Protein AF-A0A560QT67-F1 (afdb_monomer_lite)

Sequence (89 aa):
MRRSLDPTLPA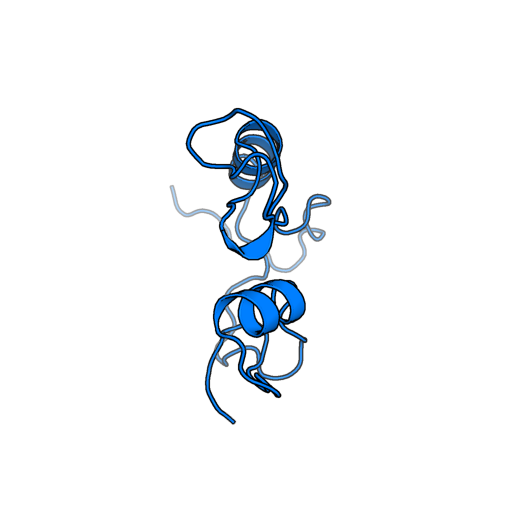PPLTFPVPTVGPSPQQDPDNVARSGPSSSPLEAFMRQPGIYPFPSQFSNVLDRNPWKAQIETFLNRHPVGSPAEGRPR

pLDDT: mean 79.39, std 12.67, range [36.34, 94.5]

Secondary structure (DSSP, 8-state):
------TTSPPPSPPPPPP--SSSTTS-SS-GGG----HHHHHHHHTSSS-SSPP-SS---SSBPTTHHHHHHHHT-S----BTT----

Radius of gyration: 15.56 Å; chains: 1; bounding box: 30×29×44 Å

Foldseek 3Di:
DDQDPDQPDDDDPQDPAAFDADPDPQHPNPQSLSHDGDPVSVVVVVPTPDDPPDDDPDDQQDAAQPCQVSPCVNVVDPDQNGHNVSDDD

Structure (mmCIF, N/CA/C/O backbone):
data_AF-A0A560QT67-F1
#
_entry.id   AF-A0A560QT67-F1
#
loop_
_atom_site.group_PDB
_atom_site.id
_atom_site.type_symbol
_atom_site.label_atom_id
_atom_site.label_alt_id
_atom_site.label_comp_id
_atom_site.label_asym_id
_atom_site.label_entity_id
_atom_site.label_seq_id
_atom_site.pdbx_PDB_ins_code
_atom_site.Cartn_x
_atom_site.Cartn_y
_atom_site.Cartn_z
_atom_site.occupancy
_atom_site.B_iso_or_equiv
_atom_site.auth_seq_id
_atom_site.auth_comp_id
_atom_site.auth_asym_id
_atom_site.auth_atom_id
_atom_site.pdbx_PDB_model_num
ATOM 1 N N . MET A 1 1 ? 9.104 6.862 25.580 1.00 36.34 1 MET A N 1
ATOM 2 C CA . MET A 1 1 ? 7.824 7.512 25.212 1.00 36.34 1 MET A CA 1
ATOM 3 C C . MET A 1 1 ? 6.888 6.459 24.635 1.00 36.34 1 MET A C 1
ATOM 5 O O . MET A 1 1 ? 7.249 5.844 23.642 1.00 36.34 1 MET A O 1
ATOM 9 N N . ARG A 1 2 ? 5.733 6.194 25.261 1.00 45.81 2 ARG A N 1
ATOM 10 C CA . ARG A 1 2 ? 4.695 5.326 24.675 1.00 45.81 2 ARG A CA 1
ATOM 11 C C . ARG A 1 2 ? 3.974 6.139 23.593 1.00 45.81 2 ARG A C 1
ATOM 13 O O . ARG A 1 2 ? 3.385 7.162 23.926 1.00 45.81 2 ARG A O 1
ATOM 20 N N . ARG A 1 3 ? 4.061 5.745 22.316 1.00 54.03 3 ARG A N 1
ATOM 21 C CA . ARG A 1 3 ? 3.198 6.316 21.264 1.00 54.03 3 ARG A CA 1
ATOM 22 C C . ARG A 1 3 ? 1.763 5.929 21.614 1.00 54.03 3 ARG A C 1
ATOM 24 O O . ARG A 1 3 ? 1.448 4.743 21.614 1.00 54.03 3 ARG A O 1
ATOM 31 N N . SER A 1 4 ? 0.945 6.911 21.986 1.00 54.34 4 SER A N 1
ATOM 32 C CA . SER A 1 4 ? -0.479 6.698 22.242 1.00 54.34 4 SER A CA 1
ATOM 33 C C . SER A 1 4 ? -1.127 6.213 20.949 1.00 54.34 4 SER A C 1
ATOM 35 O O . SER A 1 4 ? -1.077 6.911 19.937 1.00 54.34 4 SER A O 1
ATOM 37 N N . LEU A 1 5 ? -1.663 4.995 20.969 1.00 60.44 5 LEU A N 1
ATOM 38 C CA . LEU A 1 5 ? -2.502 4.473 19.901 1.00 60.44 5 LEU A CA 1
ATOM 39 C C . LEU A 1 5 ? -3.910 5.001 20.162 1.00 60.44 5 LEU A C 1
ATOM 41 O O . LEU A 1 5 ? -4.701 4.324 20.808 1.00 60.44 5 LEU A O 1
ATOM 45 N N . ASP A 1 6 ? -4.174 6.250 19.785 1.00 67.62 6 ASP A N 1
ATOM 46 C CA . ASP A 1 6 ? -5.512 6.822 19.895 1.00 67.62 6 ASP A CA 1
ATOM 47 C C . ASP A 1 6 ? -6.326 6.423 18.650 1.00 67.62 6 ASP A C 1
ATOM 49 O O . ASP A 1 6 ? -6.086 6.975 17.572 1.00 67.62 6 ASP A O 1
ATOM 53 N N . PRO A 1 7 ? -7.272 5.468 18.765 1.00 68.06 7 PRO A N 1
ATOM 54 C CA . PRO A 1 7 ? -8.045 4.972 17.629 1.00 68.06 7 PRO A CA 1
ATOM 55 C C . PRO A 1 7 ? -9.030 6.009 17.075 1.00 68.06 7 PRO A C 1
ATOM 57 O O . PRO A 1 7 ? -9.663 5.752 16.055 1.00 68.06 7 PRO A O 1
ATOM 60 N N . THR A 1 8 ? -9.179 7.160 17.739 1.00 73.31 8 THR A N 1
ATOM 61 C CA . THR A 1 8 ? -10.040 8.261 17.293 1.00 73.31 8 THR A CA 1
ATOM 62 C C . THR A 1 8 ? -9.329 9.226 16.345 1.00 73.31 8 THR A C 1
ATOM 64 O O . THR A 1 8 ? -9.976 10.084 15.743 1.00 73.31 8 THR A O 1
ATOM 67 N N . LEU A 1 9 ? -8.010 9.072 16.164 1.00 74.06 9 LEU A N 1
ATOM 68 C CA . LEU A 1 9 ? -7.261 9.851 15.186 1.00 74.06 9 LEU A CA 1
ATOM 69 C C . LEU A 1 9 ? -7.758 9.559 13.762 1.00 74.06 9 LEU A C 1
ATOM 71 O O . LEU A 1 9 ? -7.995 8.397 13.414 1.00 74.06 9 LEU A O 1
ATOM 75 N N . PRO A 1 10 ? -7.885 10.594 12.910 1.00 78.88 10 PRO A N 1
ATOM 76 C CA . PRO A 1 10 ? -8.269 10.397 11.523 1.00 78.88 10 PRO A CA 1
ATOM 77 C C . PRO A 1 10 ? -7.220 9.556 10.788 1.00 78.88 10 PRO A C 1
ATOM 79 O O . PRO A 1 10 ? -6.021 9.638 11.069 1.00 78.88 10 PRO A O 1
ATOM 82 N N . ALA A 1 11 ? -7.681 8.768 9.815 1.00 81.12 11 ALA A N 1
ATOM 83 C CA . ALA A 1 11 ? -6.800 7.993 8.954 1.00 81.12 11 ALA A CA 1
ATOM 84 C C . ALA A 1 11 ? -5.790 8.923 8.248 1.00 81.12 11 ALA A C 1
ATOM 86 O O . ALA A 1 11 ? -6.193 9.956 7.700 1.00 81.12 11 ALA A O 1
ATOM 87 N N . PRO A 1 12 ? -4.490 8.582 8.235 1.00 84.12 12 PRO A N 1
ATOM 88 C CA . PRO A 1 12 ? -3.503 9.335 7.479 1.00 84.12 12 PRO A CA 1
ATOM 89 C C . PRO A 1 12 ? -3.860 9.377 5.978 1.00 84.12 12 PRO A C 1
ATOM 91 O O . PRO A 1 12 ? -4.349 8.386 5.440 1.00 84.12 12 PRO A O 1
ATOM 94 N N . PRO A 1 13 ? -3.602 10.497 5.276 1.00 87.00 13 PRO A N 1
ATOM 95 C CA . PRO A 1 13 ? -4.103 10.702 3.913 1.00 87.00 13 PRO A CA 1
ATOM 96 C C . PRO A 1 13 ? -3.331 9.938 2.829 1.00 87.00 13 PRO A C 1
ATOM 98 O O . PRO A 1 13 ? -3.881 9.673 1.763 1.00 87.00 13 PRO A O 1
ATOM 101 N N . LEU A 1 14 ? -2.054 9.611 3.059 1.00 89.06 14 LEU A N 1
ATOM 102 C CA . LEU A 1 14 ? -1.268 8.802 2.125 1.00 89.06 14 LEU A CA 1
ATOM 103 C C . LEU A 1 14 ? -1.574 7.323 2.346 1.00 89.06 14 LEU A C 1
ATOM 105 O O . LEU A 1 14 ? -1.536 6.827 3.471 1.00 89.06 14 LEU A O 1
ATOM 109 N N . THR A 1 15 ? -1.846 6.631 1.250 1.00 85.75 15 THR A N 1
ATOM 110 C CA . THR A 1 15 ? -1.985 5.178 1.207 1.00 85.75 15 THR A CA 1
ATOM 111 C C . THR A 1 15 ? -0.630 4.517 0.978 1.00 85.75 15 THR A C 1
ATOM 113 O O . THR A 1 15 ? 0.350 5.183 0.636 1.00 85.75 15 THR A O 1
ATOM 116 N N . PHE A 1 16 ? -0.583 3.186 1.089 1.00 84.88 16 PHE A N 1
ATOM 117 C CA . PHE A 1 16 ? 0.599 2.426 0.696 1.00 84.88 16 PHE A CA 1
ATOM 118 C C . PHE A 1 16 ? 1.021 2.777 -0.739 1.00 84.88 16 PHE A C 1
ATOM 120 O O . PHE A 1 16 ? 0.194 2.693 -1.655 1.00 84.88 16 PHE A O 1
ATOM 127 N N . PRO A 1 17 ? 2.287 3.168 -0.957 1.00 89.31 17 PRO A N 1
ATOM 128 C CA . PRO A 1 17 ? 2.769 3.480 -2.288 1.00 89.31 17 PRO A CA 1
ATOM 129 C C . PRO A 1 17 ? 2.805 2.202 -3.132 1.00 89.31 17 PRO A C 1
ATOM 131 O O . PRO A 1 17 ? 3.200 1.127 -2.674 1.00 89.31 17 PRO A O 1
ATOM 134 N N . VAL A 1 18 ? 2.367 2.319 -4.380 1.00 89.38 18 VAL A N 1
ATOM 135 C CA . VAL A 1 18 ? 2.392 1.216 -5.343 1.00 89.38 18 VAL A CA 1
ATOM 136 C C . VAL A 1 18 ? 3.736 1.172 -6.076 1.00 89.38 18 VAL A C 1
ATOM 138 O O . VAL A 1 18 ? 4.377 2.216 -6.228 1.00 89.38 18 VAL A O 1
ATOM 141 N N . PRO A 1 19 ? 4.165 -0.007 -6.556 1.00 91.12 19 PRO A N 1
ATOM 142 C CA . PRO A 1 19 ? 5.289 -0.115 -7.474 1.00 91.12 19 PRO A CA 1
ATOM 143 C C . PRO A 1 19 ? 5.150 0.786 -8.701 1.00 91.12 19 PRO A C 1
ATOM 145 O O . PRO A 1 19 ? 4.055 0.934 -9.246 1.00 91.12 19 PRO A O 1
ATOM 148 N N . THR A 1 20 ? 6.266 1.353 -9.156 1.00 92.44 20 THR A N 1
ATOM 149 C CA . THR A 1 20 ? 6.331 2.203 -10.353 1.00 92.44 20 THR A CA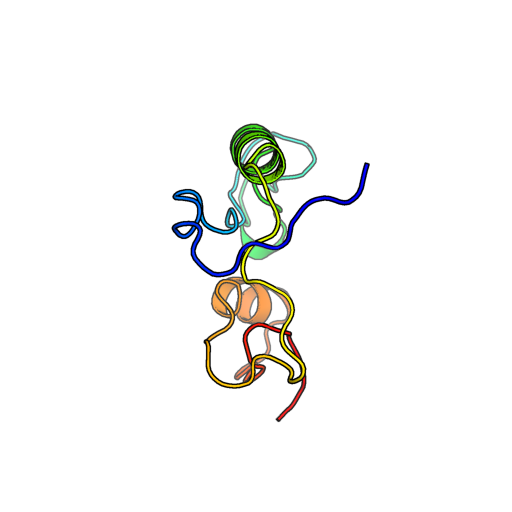 1
ATOM 150 C C . THR A 1 20 ? 7.592 1.901 -11.158 1.00 92.44 20 THR A C 1
ATOM 152 O O . THR A 1 20 ? 8.617 1.520 -10.594 1.00 92.44 20 THR A O 1
ATOM 155 N N . VAL A 1 21 ? 7.542 2.083 -12.478 1.00 94.38 21 VAL A N 1
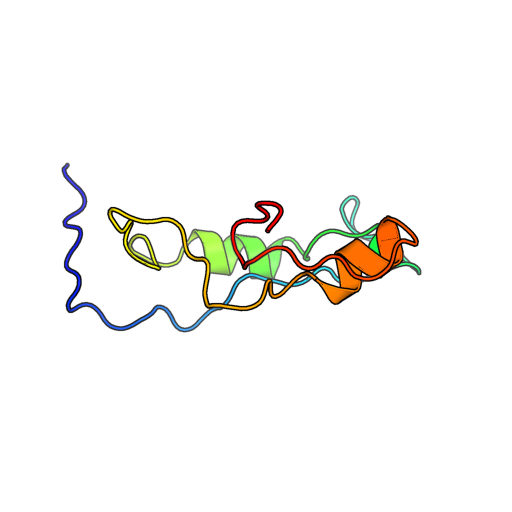ATOM 156 C CA . VAL A 1 21 ? 8.737 2.000 -13.338 1.00 94.38 21 VAL A CA 1
ATOM 157 C C . VAL A 1 21 ? 9.615 3.242 -13.190 1.00 94.38 21 VAL A C 1
ATOM 159 O O . VAL A 1 21 ? 9.132 4.309 -12.795 1.00 94.38 21 VAL A O 1
ATOM 162 N N . GLY A 1 22 ? 10.902 3.117 -13.498 1.00 93.56 22 GLY A N 1
ATOM 163 C CA . GLY A 1 22 ? 11.833 4.240 -13.453 1.00 93.56 22 GLY A CA 1
ATOM 164 C C . GLY A 1 22 ? 13.298 3.814 -13.526 1.00 93.56 22 GLY A C 1
ATOM 165 O O . GLY A 1 22 ? 13.592 2.627 -13.504 1.00 93.56 22 GLY A O 1
ATOM 166 N N . PRO A 1 23 ? 14.231 4.777 -13.594 1.00 92.94 23 PRO A N 1
ATOM 167 C CA . PRO A 1 23 ? 15.665 4.493 -13.689 1.00 92.94 23 PRO A CA 1
ATOM 168 C C . PRO A 1 23 ? 16.327 4.199 -12.330 1.00 92.94 23 PRO A C 1
ATOM 170 O O . PRO A 1 23 ? 17.527 3.935 -12.273 1.00 92.94 23 PRO A O 1
ATOM 173 N N . SER A 1 24 ? 15.589 4.320 -11.223 1.00 91.25 24 SER A N 1
ATOM 174 C CA . SER A 1 24 ? 16.129 4.120 -9.873 1.00 91.25 24 SER A CA 1
ATOM 175 C C . SER A 1 24 ? 16.477 2.647 -9.631 1.00 91.25 24 SER A C 1
ATOM 177 O O . SER A 1 24 ? 15.770 1.786 -10.135 1.00 91.25 24 SER A O 1
ATOM 179 N N . PRO A 1 25 ? 17.454 2.310 -8.766 1.00 91.31 25 PRO A N 1
ATOM 180 C CA . PRO A 1 25 ? 17.830 0.912 -8.523 1.00 91.31 25 PRO A CA 1
ATOM 181 C C . PRO A 1 25 ? 16.693 0.002 -8.026 1.00 91.31 25 PRO A C 1
ATOM 183 O O . PRO A 1 25 ? 16.749 -1.207 -8.218 1.00 91.31 25 PRO A O 1
ATOM 186 N N . GLN A 1 26 ? 15.672 0.561 -7.365 1.00 92.00 26 GLN A N 1
ATOM 187 C CA . GLN A 1 26 ? 14.494 -0.179 -6.889 1.00 92.00 26 GLN A CA 1
ATOM 188 C C . GLN A 1 26 ? 13.391 -0.312 -7.951 1.00 92.00 26 GLN A C 1
ATOM 190 O O . GLN A 1 26 ? 12.345 -0.891 -7.668 1.00 92.00 26 GLN A O 1
ATOM 195 N N . GLN A 1 27 ? 13.577 0.263 -9.137 1.00 94.50 27 GLN A N 1
ATOM 196 C CA . GLN A 1 27 ? 12.579 0.324 -10.192 1.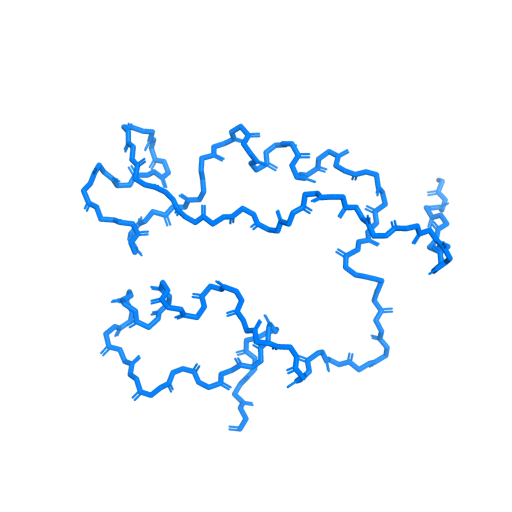00 94.50 27 GLN A CA 1
ATOM 197 C C . GLN A 1 27 ? 13.169 -0.287 -11.460 1.00 94.50 27 GLN A C 1
ATOM 199 O O . GLN A 1 27 ? 14.212 0.138 -11.945 1.00 94.50 27 GLN A O 1
ATOM 204 N N . ASP A 1 28 ? 12.499 -1.297 -12.000 1.00 91.81 28 ASP A N 1
ATOM 205 C CA . ASP A 1 28 ? 12.776 -1.744 -13.356 1.00 91.81 28 ASP A CA 1
ATOM 206 C C . ASP A 1 28 ? 12.308 -0.639 -14.333 1.00 91.81 28 ASP A C 1
ATOM 208 O O . ASP A 1 28 ? 11.227 -0.060 -14.123 1.00 91.81 28 ASP A O 1
ATOM 212 N N . PRO A 1 29 ? 13.095 -0.307 -15.372 1.00 93.25 29 PRO A N 1
ATOM 213 C CA . PRO A 1 29 ? 12.735 0.734 -16.333 1.00 93.25 29 PRO A CA 1
ATOM 214 C C . PRO A 1 29 ? 11.445 0.440 -17.103 1.00 93.25 29 PRO A C 1
ATOM 216 O O . PRO A 1 29 ? 10.731 1.375 -17.462 1.00 93.25 29 PRO A O 1
ATOM 219 N N . ASP A 1 30 ? 11.130 -0.840 -17.314 1.00 93.19 30 ASP A N 1
ATOM 220 C CA . ASP A 1 30 ? 10.096 -1.276 -18.252 1.00 93.19 30 ASP A CA 1
ATOM 221 C C . ASP A 1 30 ? 9.041 -2.190 -17.605 1.00 93.19 30 ASP A C 1
ATOM 223 O O . ASP A 1 30 ? 7.953 -2.373 -18.155 1.00 93.19 30 ASP A O 1
ATOM 227 N N . ASN A 1 31 ? 9.320 -2.773 -16.433 1.00 88.75 31 ASN A N 1
ATOM 228 C CA . ASN A 1 31 ? 8.455 -3.776 -15.813 1.00 88.75 31 ASN A CA 1
ATOM 229 C C . ASN A 1 31 ? 8.077 -3.463 -14.358 1.00 88.75 31 ASN A C 1
ATOM 231 O O . ASN A 1 31 ? 8.761 -3.847 -13.413 1.00 88.75 31 ASN A O 1
ATOM 235 N N . VAL A 1 32 ? 6.882 -2.898 -14.164 1.00 88.62 32 VAL A N 1
ATOM 236 C CA . VAL A 1 32 ? 6.341 -2.566 -12.833 1.00 88.62 32 VAL A CA 1
ATOM 237 C C . VAL A 1 32 ? 6.231 -3.763 -11.878 1.00 88.62 32 VAL A C 1
ATOM 239 O O . VAL A 1 32 ? 6.338 -3.585 -10.668 1.00 88.62 32 VAL A O 1
ATOM 242 N N . ALA A 1 33 ? 6.048 -4.986 -12.388 1.00 86.31 33 ALA A N 1
ATOM 243 C CA . ALA A 1 33 ? 5.956 -6.182 -11.551 1.00 86.31 33 ALA A CA 1
ATOM 244 C C . ALA A 1 33 ? 7.319 -6.605 -10.977 1.00 86.31 33 ALA A C 1
ATOM 246 O O . ALA A 1 33 ? 7.363 -7.363 -10.012 1.00 86.31 33 ALA A O 1
ATOM 247 N N . ARG A 1 34 ? 8.425 -6.108 -11.546 1.00 85.44 34 ARG A N 1
ATOM 248 C CA . ARG A 1 34 ? 9.794 -6.264 -11.027 1.00 85.44 34 ARG A CA 1
ATOM 249 C C . ARG A 1 34 ? 10.268 -5.043 -10.232 1.00 85.44 34 ARG A C 1
ATOM 251 O O . ARG A 1 34 ? 11.413 -5.017 -9.792 1.00 85.44 34 ARG A O 1
ATOM 258 N N . SER A 1 35 ? 9.397 -4.055 -10.038 1.00 90.75 35 SER A N 1
ATOM 259 C CA . SER A 1 35 ? 9.714 -2.804 -9.355 1.00 90.75 35 SER A CA 1
ATOM 260 C C . SER A 1 35 ? 9.183 -2.769 -7.924 1.00 90.75 35 SER A C 1
ATOM 262 O O . SER A 1 35 ? 8.202 -3.423 -7.571 1.00 90.75 35 SER A O 1
ATOM 264 N N . GLY A 1 36 ? 9.806 -1.928 -7.105 1.00 90.69 36 GLY A N 1
ATOM 265 C CA . GLY A 1 36 ? 9.228 -1.370 -5.888 1.00 90.69 36 GLY A CA 1
ATOM 266 C C . GLY A 1 36 ? 8.640 0.030 -6.120 1.00 90.69 36 GLY A C 1
ATOM 267 O O . GLY A 1 36 ? 8.691 0.561 -7.235 1.00 90.69 36 GLY A O 1
ATOM 268 N N . PRO A 1 37 ? 8.047 0.650 -5.084 1.00 93.00 37 PRO A N 1
ATOM 269 C CA . PRO A 1 37 ? 7.648 2.051 -5.138 1.00 93.00 37 PRO A CA 1
ATOM 270 C C . PRO A 1 37 ? 8.875 2.967 -5.220 1.00 93.00 37 PRO A C 1
ATOM 272 O O . PRO A 1 37 ? 9.933 2.669 -4.664 1.00 93.00 37 PRO A O 1
ATOM 275 N N . SER A 1 38 ? 8.721 4.130 -5.852 1.00 92.94 38 SER A N 1
ATOM 276 C CA . SER A 1 38 ? 9.743 5.182 -5.809 1.00 92.94 38 SER A CA 1
ATOM 277 C C . SER A 1 38 ? 10.022 5.647 -4.372 1.00 92.94 38 SER A C 1
ATOM 279 O O . SER A 1 38 ? 9.105 5.740 -3.549 1.00 92.94 38 SER A O 1
ATOM 281 N N . SER A 1 39 ? 11.277 6.007 -4.089 1.00 92.19 39 SER A N 1
ATOM 282 C CA . SER A 1 39 ? 11.743 6.361 -2.741 1.00 92.19 39 SER A CA 1
ATOM 283 C C . SER A 1 39 ? 11.024 7.569 -2.136 1.00 92.19 39 SER A C 1
ATOM 285 O O . SER A 1 39 ? 10.702 7.549 -0.956 1.00 92.19 39 SER A O 1
ATOM 287 N N . SER A 1 40 ? 10.717 8.605 -2.922 1.00 93.56 40 SER A N 1
ATOM 288 C CA . SER A 1 40 ? 10.097 9.833 -2.401 1.00 93.56 40 SER A CA 1
ATOM 289 C C . SER A 1 40 ? 8.683 9.614 -1.816 1.00 93.56 40 SER A C 1
ATOM 291 O O . SER A 1 40 ? 8.472 9.982 -0.658 1.00 93.56 40 SER A O 1
ATOM 293 N N . PRO A 1 41 ? 7.728 8.974 -2.521 1.00 92.62 41 PRO A N 1
ATOM 294 C CA . PRO A 1 41 ? 6.448 8.563 -1.939 1.00 92.62 41 PRO A CA 1
ATOM 295 C C . PRO A 1 41 ? 6.576 7.601 -0.755 1.00 92.62 41 PRO A C 1
ATOM 297 O O . PRO A 1 41 ? 5.813 7.722 0.202 1.00 92.62 41 PRO A O 1
ATOM 300 N N . LEU A 1 42 ? 7.540 6.671 -0.790 1.00 91.19 42 LEU A N 1
ATOM 301 C CA . LEU A 1 42 ? 7.783 5.747 0.322 1.00 91.19 42 LEU A CA 1
ATOM 302 C C . LEU A 1 42 ? 8.239 6.486 1.584 1.00 91.19 42 LEU A C 1
ATOM 304 O O . LEU A 1 42 ? 7.682 6.278 2.657 1.00 91.19 42 LEU A O 1
ATOM 308 N N . GLU A 1 43 ? 9.189 7.403 1.444 1.00 93.75 43 GLU A N 1
ATOM 309 C CA . GLU A 1 43 ? 9.661 8.267 2.524 1.00 93.75 43 GLU A CA 1
ATOM 310 C C . GLU A 1 43 ? 8.540 9.148 3.088 1.00 93.75 43 GLU A C 1
ATOM 312 O O . GLU A 1 43 ? 8.416 9.296 4.304 1.00 93.75 43 GLU A O 1
ATOM 317 N N . ALA A 1 44 ? 7.694 9.716 2.224 1.00 93.44 44 ALA A N 1
ATOM 318 C CA . ALA A 1 44 ? 6.547 10.512 2.653 1.00 93.44 44 ALA A CA 1
ATOM 319 C C . ALA A 1 44 ? 5.537 9.674 3.456 1.00 93.44 44 ALA A C 1
ATOM 321 O O . ALA A 1 44 ? 5.075 10.121 4.506 1.00 93.44 44 ALA A O 1
ATOM 322 N N . PHE A 1 45 ? 5.248 8.450 3.002 1.00 90.50 45 PHE A N 1
ATOM 323 C CA . PHE A 1 45 ? 4.399 7.494 3.714 1.00 90.50 45 PHE A CA 1
ATOM 324 C C . PHE A 1 45 ? 4.990 7.125 5.085 1.00 90.50 45 PHE A C 1
ATOM 326 O O . PHE A 1 45 ? 4.315 7.228 6.105 1.00 90.50 45 PHE A O 1
ATOM 333 N N . MET A 1 46 ? 6.283 6.790 5.148 1.00 88.69 46 MET A N 1
ATOM 334 C CA . MET A 1 46 ? 6.953 6.399 6.398 1.00 88.69 46 MET A CA 1
ATOM 335 C C . MET A 1 46 ? 7.035 7.521 7.443 1.00 88.69 46 MET A C 1
ATOM 337 O O . MET A 1 46 ? 7.171 7.245 8.635 1.00 88.69 46 MET A O 1
ATOM 341 N N . ARG A 1 47 ? 6.960 8.786 7.017 1.00 91.06 47 ARG A N 1
ATOM 342 C CA . ARG A 1 47 ? 6.947 9.954 7.913 1.00 91.06 47 ARG A CA 1
ATOM 343 C C . ARG A 1 47 ? 5.565 10.290 8.457 1.00 91.06 47 ARG A C 1
ATOM 345 O O . ARG A 1 47 ? 5.471 11.178 9.306 1.00 91.06 47 ARG A O 1
ATOM 352 N N . GLN A 1 48 ? 4.505 9.626 7.990 1.00 87.62 48 GLN A N 1
ATOM 353 C CA . GLN A 1 48 ? 3.171 9.867 8.523 1.00 87.62 48 GLN A CA 1
ATOM 354 C C . GLN A 1 48 ? 3.148 9.587 10.033 1.00 87.62 48 GLN A C 1
ATOM 356 O O . GLN A 1 48 ? 3.704 8.587 10.496 1.00 87.62 48 GLN A O 1
ATOM 361 N N . PRO A 1 49 ? 2.543 10.481 10.830 1.00 83.31 49 PRO A N 1
ATOM 362 C CA . PRO A 1 49 ? 2.504 10.312 12.269 1.00 83.31 49 PRO A CA 1
ATOM 363 C C . PRO A 1 49 ? 1.597 9.141 12.656 1.00 83.31 49 PRO A C 1
ATOM 365 O O . PRO A 1 49 ? 0.521 8.949 12.095 1.00 83.31 49 PRO A O 1
ATOM 368 N N . GLY A 1 50 ? 2.014 8.404 13.684 1.00 78.06 50 GLY A N 1
ATOM 369 C CA . GLY A 1 50 ? 1.237 7.300 14.239 1.00 78.06 50 GLY A CA 1
ATOM 370 C C . GLY A 1 50 ? 1.459 5.975 13.515 1.00 78.06 50 GLY A C 1
ATOM 371 O O . GLY A 1 50 ? 2.474 5.758 12.860 1.00 78.06 50 GLY A O 1
ATOM 372 N N . ILE A 1 51 ? 0.535 5.050 13.737 1.00 74.38 51 ILE A N 1
ATOM 373 C CA . ILE A 1 51 ? 0.502 3.723 13.124 1.00 74.38 51 ILE A CA 1
ATOM 374 C C . ILE A 1 51 ? -0.945 3.521 12.692 1.00 74.38 51 ILE A C 1
ATOM 376 O O . ILE A 1 51 ? -1.852 3.641 13.514 1.00 74.38 51 ILE A O 1
ATOM 380 N N . TYR A 1 52 ? -1.146 3.272 11.402 1.00 74.50 52 TYR A N 1
ATOM 381 C CA . TYR A 1 52 ? -2.461 3.074 10.814 1.00 74.50 52 TYR A CA 1
ATOM 382 C C . TYR A 1 52 ? -2.402 1.973 9.737 1.00 74.50 52 TYR A C 1
ATOM 384 O O . TYR A 1 52 ? -1.428 1.936 8.982 1.00 74.50 52 TYR A O 1
ATOM 392 N N . PRO A 1 53 ? -3.427 1.110 9.622 1.00 74.31 53 PRO A N 1
ATOM 393 C CA . PRO A 1 53 ? -4.525 0.958 10.577 1.00 74.31 53 PRO A CA 1
ATOM 394 C C . PRO A 1 53 ? -4.005 0.521 11.954 1.00 74.31 53 PRO A C 1
ATOM 396 O O . PRO A 1 53 ? -2.916 -0.044 12.076 1.00 74.31 53 PRO A O 1
ATOM 399 N N . PHE A 1 54 ? -4.754 0.834 13.011 1.00 76.06 54 PHE A N 1
ATOM 400 C CA . PHE A 1 54 ? -4.383 0.398 14.355 1.00 76.06 54 PHE A CA 1
ATOM 401 C C . PHE A 1 54 ? -4.394 -1.134 14.430 1.00 76.06 54 PHE A C 1
ATOM 403 O O . PHE A 1 54 ? -5.311 -1.750 13.878 1.00 76.06 54 PHE A O 1
ATOM 410 N N . PRO A 1 55 ? -3.414 -1.765 15.109 1.00 76.06 55 PRO A N 1
ATOM 411 C CA . PRO A 1 55 ? -3.417 -3.205 15.303 1.00 76.06 55 PRO A CA 1
ATOM 412 C C . PRO A 1 55 ? -4.735 -3.634 15.932 1.00 76.06 55 PRO A C 1
ATOM 414 O O . PRO A 1 55 ? -5.145 -3.101 16.964 1.00 76.06 55 PRO A O 1
ATOM 417 N N . SER A 1 56 ? -5.389 -4.599 15.305 1.00 75.69 56 SER A N 1
ATOM 418 C CA . SER A 1 56 ? -6.584 -5.223 15.846 1.00 75.69 56 SER A CA 1
ATOM 419 C C . SER A 1 56 ? -6.236 -6.617 16.364 1.00 75.69 56 SER A C 1
ATOM 421 O O . SER A 1 56 ? -5.219 -7.198 15.988 1.00 75.69 56 SER A O 1
ATOM 423 N N . GLN A 1 57 ? -7.080 -7.161 17.240 1.00 81.69 57 GLN A N 1
ATOM 424 C CA . GLN A 1 57 ? -6.907 -8.522 17.755 1.00 81.69 57 GLN A CA 1
ATOM 425 C C . GLN A 1 57 ? -6.975 -9.592 16.647 1.00 81.69 57 GLN A C 1
ATOM 427 O O . GLN A 1 57 ? -6.432 -10.681 16.814 1.00 81.69 57 GLN A O 1
ATOM 432 N N . PHE A 1 58 ? -7.637 -9.288 15.523 1.00 80.44 58 PHE A N 1
ATOM 433 C CA . PHE A 1 58 ? -7.811 -10.203 14.402 1.00 80.44 58 PHE A CA 1
ATOM 434 C C . PHE A 1 58 ? -7.130 -9.675 13.142 1.00 80.44 58 PHE A C 1
ATOM 436 O O . PHE A 1 58 ? -7.113 -8.475 12.865 1.00 80.44 58 PHE A O 1
ATOM 443 N N . SER A 1 59 ? -6.605 -10.608 12.354 1.00 77.38 59 SER A N 1
ATOM 444 C CA . SER A 1 59 ? -6.084 -10.334 11.020 1.00 77.38 59 SER A CA 1
ATOM 445 C C . SER A 1 59 ? -7.159 -9.750 10.104 1.00 77.38 59 SER A C 1
ATOM 447 O O . SER A 1 59 ? -8.302 -10.216 10.092 1.00 77.38 59 SER A O 1
ATOM 449 N N . ASN A 1 60 ? -6.779 -8.779 9.277 1.00 75.25 60 ASN A N 1
ATOM 450 C CA . ASN A 1 60 ? -7.625 -8.267 8.214 1.00 75.25 60 ASN A CA 1
ATOM 451 C C . ASN A 1 60 ? -7.845 -9.340 7.142 1.00 75.25 60 ASN A C 1
ATOM 453 O O . ASN A 1 60 ? -6.979 -9.616 6.309 1.00 75.25 60 ASN A O 1
ATOM 457 N N . VAL A 1 61 ? -9.038 -9.934 7.168 1.00 74.50 61 VAL A N 1
ATOM 458 C CA . VAL A 1 61 ? -9.502 -10.884 6.154 1.00 74.50 61 VAL A CA 1
ATOM 459 C C . VAL A 1 61 ? -10.462 -10.256 5.144 1.00 74.50 61 VAL A C 1
ATOM 461 O O . VAL A 1 61 ? -10.791 -10.909 4.156 1.00 74.50 61 VAL A O 1
ATOM 464 N N . LEU A 1 62 ? -10.941 -9.035 5.387 1.00 77.31 62 LEU A N 1
ATOM 465 C CA . LEU A 1 62 ? -12.043 -8.414 4.648 1.00 77.31 62 LEU A CA 1
ATOM 466 C C . LEU A 1 62 ? -11.547 -7.552 3.491 1.00 77.31 62 LEU A C 1
ATOM 468 O O . LEU A 1 62 ? -12.084 -7.644 2.385 1.00 77.31 62 LEU A O 1
ATOM 472 N N . ASP A 1 63 ? -10.514 -6.748 3.736 1.00 79.06 63 ASP A N 1
ATOM 473 C CA . ASP A 1 63 ? -10.019 -5.820 2.734 1.00 79.06 63 ASP A CA 1
ATOM 474 C C . ASP A 1 63 ? -9.175 -6.538 1.689 1.00 79.06 63 ASP A C 1
ATOM 476 O O . ASP A 1 63 ? -8.418 -7.481 1.959 1.00 79.06 63 ASP A O 1
ATOM 480 N N . ARG A 1 64 ? -9.306 -6.063 0.451 1.00 77.25 64 ARG A N 1
ATOM 481 C CA . ARG A 1 64 ? -8.534 -6.576 -0.675 1.00 77.25 64 ARG A CA 1
ATOM 482 C C . ARG A 1 64 ? -7.092 -6.099 -0.573 1.00 77.25 64 ARG A C 1
ATOM 484 O O . ARG A 1 64 ? -6.838 -4.940 -0.259 1.00 77.25 64 ARG A O 1
ATOM 491 N N . ASN A 1 65 ? -6.158 -6.980 -0.920 1.00 76.38 65 ASN A N 1
ATOM 492 C CA . ASN A 1 65 ? -4.754 -6.615 -1.043 1.00 76.38 65 ASN A CA 1
ATOM 493 C C . ASN A 1 65 ? -4.564 -5.565 -2.158 1.00 76.38 65 ASN A C 1
ATOM 495 O O . ASN A 1 65 ? -4.837 -5.881 -3.322 1.00 76.38 65 ASN A O 1
ATOM 499 N N . PRO A 1 66 ? -4.080 -4.345 -1.842 1.00 77.44 66 PRO A N 1
ATOM 500 C CA . PRO A 1 66 ? -3.878 -3.288 -2.835 1.00 77.44 66 PRO A CA 1
ATOM 501 C C . PRO A 1 66 ? -2.778 -3.623 -3.854 1.00 77.44 66 PRO A C 1
ATOM 503 O O . PRO A 1 66 ? -2.728 -3.011 -4.918 1.00 77.44 66 PRO A O 1
ATOM 506 N N . TRP A 1 67 ? -1.925 -4.611 -3.563 1.00 77.94 67 TRP A N 1
ATOM 507 C CA . TRP A 1 67 ? -0.864 -5.090 -4.453 1.00 77.94 67 TRP A CA 1
ATOM 508 C C . TRP A 1 67 ? -1.207 -6.389 -5.186 1.00 77.94 67 TRP A C 1
ATOM 510 O O . TRP A 1 67 ? -0.339 -6.983 -5.826 1.00 77.94 67 TRP A O 1
ATOM 520 N N . LYS A 1 68 ? -2.458 -6.862 -5.102 1.00 79.94 68 LYS A N 1
ATOM 521 C CA . LYS A 1 68 ? -2.877 -8.134 -5.706 1.00 79.94 68 LYS A CA 1
ATOM 522 C C . LYS A 1 68 ? -2.489 -8.233 -7.185 1.00 79.94 68 LYS A C 1
ATOM 524 O O . LYS A 1 68 ? -1.866 -9.214 -7.574 1.00 79.94 68 LYS A O 1
ATOM 529 N N . ALA A 1 69 ? -2.830 -7.225 -7.987 1.00 82.50 69 ALA A N 1
ATOM 530 C CA . ALA A 1 69 ? -2.609 -7.257 -9.433 1.00 82.50 69 ALA A CA 1
ATOM 531 C C . ALA A 1 69 ? -1.115 -7.355 -9.791 1.00 82.50 69 ALA A C 1
ATOM 533 O O . ALA A 1 69 ? -0.728 -8.117 -10.678 1.00 82.50 69 ALA A O 1
ATOM 534 N N . GLN A 1 70 ? -0.262 -6.626 -9.067 1.00 78.81 70 GLN A N 1
ATOM 535 C CA . GLN A 1 70 ? 1.187 -6.652 -9.257 1.00 78.81 70 GLN A CA 1
ATOM 536 C C . GLN A 1 70 ? 1.767 -8.018 -8.870 1.00 78.81 70 GLN A C 1
ATOM 538 O O . GLN A 1 70 ? 2.590 -8.564 -9.600 1.00 78.81 70 GLN A O 1
ATOM 543 N N . ILE A 1 71 ? 1.300 -8.598 -7.759 1.00 78.44 71 ILE A N 1
ATOM 544 C CA . ILE A 1 71 ? 1.729 -9.922 -7.289 1.00 78.44 71 ILE A CA 1
ATOM 545 C C . ILE A 1 71 ? 1.303 -11.022 -8.270 1.00 78.44 71 ILE A C 1
ATOM 547 O O . ILE A 1 71 ? 2.118 -11.876 -8.613 1.00 78.44 71 ILE A O 1
ATOM 551 N N . GLU A 1 72 ? 0.055 -11.001 -8.744 1.00 85.44 72 GLU A N 1
ATOM 552 C CA . GLU A 1 72 ? -0.453 -11.948 -9.750 1.00 85.44 72 GLU A CA 1
ATOM 553 C C . GLU A 1 72 ? 0.376 -11.887 -11.039 1.00 85.44 72 GLU A C 1
ATOM 555 O O . GLU A 1 72 ? 0.763 -12.927 -11.579 1.00 85.44 72 GLU A O 1
ATOM 560 N N . THR A 1 73 ? 0.728 -10.672 -11.471 1.00 82.88 73 THR A N 1
ATOM 561 C CA . THR A 1 73 ? 1.596 -10.436 -12.632 1.00 82.88 73 THR A CA 1
ATOM 562 C C . THR A 1 73 ? 3.012 -10.972 -12.406 1.00 82.88 73 THR A C 1
ATOM 564 O O . THR A 1 73 ? 3.544 -11.666 -13.269 1.00 82.88 73 THR A O 1
ATOM 567 N N . PHE A 1 74 ? 3.624 -10.703 -11.247 1.00 80.62 74 PHE A N 1
ATOM 568 C CA . PHE A 1 74 ? 4.979 -11.171 -10.934 1.00 80.62 74 PHE A CA 1
ATOM 569 C C . PHE A 1 74 ? 5.060 -12.700 -10.841 1.00 80.62 74 PHE A C 1
ATOM 571 O O . PHE A 1 74 ? 5.969 -13.316 -11.395 1.00 80.62 74 PHE A O 1
ATOM 578 N N . LEU A 1 75 ? 4.100 -13.324 -10.152 1.00 83.12 75 LEU A N 1
ATOM 579 C CA . LEU A 1 75 ? 4.074 -14.773 -9.943 1.00 83.12 75 LEU A CA 1
ATOM 580 C C . LEU A 1 75 ? 3.573 -15.550 -11.166 1.00 83.12 75 LEU A C 1
ATOM 582 O O . LEU A 1 75 ? 3.706 -16.774 -11.186 1.00 83.12 75 LEU A O 1
ATOM 586 N N . ASN A 1 76 ? 2.967 -14.869 -12.145 1.00 82.69 76 ASN A N 1
ATOM 587 C CA . ASN A 1 76 ? 2.242 -15.472 -13.263 1.00 82.69 76 ASN A CA 1
ATOM 588 C C . ASN A 1 76 ? 1.241 -16.552 -12.791 1.00 82.69 76 ASN A C 1
ATOM 590 O O . ASN A 1 76 ? 1.172 -17.656 -13.335 1.00 82.69 76 ASN A O 1
ATOM 594 N N . ARG A 1 77 ? 0.499 -16.261 -11.712 1.00 73.88 77 ARG A N 1
ATOM 595 C CA . ARG A 1 77 ? -0.463 -17.179 -11.076 1.00 73.88 77 ARG A CA 1
ATOM 596 C C . ARG A 1 77 ? -1.761 -16.450 -10.750 1.00 73.88 77 ARG A C 1
ATOM 598 O O . ARG A 1 77 ? -1.722 -15.368 -10.176 1.00 73.88 77 ARG A O 1
ATOM 605 N N . HIS A 1 78 ? -2.895 -17.085 -11.062 1.00 75.94 78 HIS A N 1
ATOM 606 C CA . HIS A 1 78 ? -4.237 -16.554 -10.813 1.00 75.94 78 HIS A CA 1
ATOM 607 C C . HIS A 1 78 ? -5.175 -17.630 -10.229 1.00 75.94 78 HIS A C 1
ATOM 609 O O . HIS A 1 78 ? -5.118 -18.773 -10.689 1.00 75.94 78 HIS A O 1
ATOM 615 N N . PRO A 1 79 ? -6.083 -17.280 -9.295 1.00 68.38 79 PRO A N 1
ATOM 616 C CA . PRO A 1 79 ? -6.139 -16.028 -8.535 1.00 68.38 79 PRO A CA 1
ATOM 617 C C . PRO A 1 79 ? -5.276 -16.086 -7.263 1.00 68.38 79 PRO A C 1
ATOM 619 O O . PRO A 1 79 ? -5.267 -17.086 -6.545 1.00 68.38 79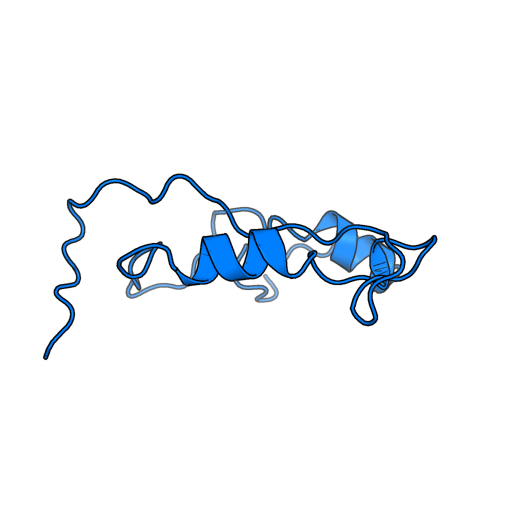 PRO A O 1
ATOM 622 N N . VAL A 1 80 ? -4.624 -14.978 -6.913 1.00 67.06 80 VAL A N 1
ATOM 623 C CA . VAL A 1 80 ? -4.053 -14.784 -5.573 1.00 67.06 80 VAL A CA 1
ATOM 624 C C . VAL A 1 80 ? -5.169 -14.196 -4.702 1.00 67.06 80 VAL A C 1
ATOM 626 O O . VAL A 1 80 ? -5.423 -12.993 -4.686 1.00 67.06 80 VAL A O 1
ATOM 629 N N . GLY A 1 81 ? -5.935 -15.080 -4.056 1.00 61.09 81 GLY A N 1
ATOM 630 C CA . GLY A 1 81 ? -7.137 -14.748 -3.273 1.00 61.09 81 GLY A CA 1
ATOM 631 C C . GLY A 1 81 ? -6.879 -14.232 -1.853 1.00 61.09 81 GLY A C 1
ATOM 632 O O . GLY A 1 81 ? -7.824 -14.117 -1.073 1.00 61.09 81 GLY A O 1
ATOM 633 N N . SER A 1 82 ? -5.624 -13.957 -1.499 1.00 63.19 82 SER A N 1
ATOM 634 C CA . SER A 1 82 ? -5.257 -13.575 -0.140 1.00 63.19 82 SER A CA 1
ATOM 635 C C . SER A 1 82 ? -5.865 -12.220 0.262 1.00 63.19 82 SER A C 1
ATOM 637 O O . SER A 1 82 ? -5.881 -11.290 -0.554 1.00 63.19 82 SER A O 1
ATOM 639 N N . PRO A 1 83 ? -6.326 -12.061 1.516 1.00 64.12 83 PRO A N 1
ATOM 640 C CA . PRO A 1 83 ? -6.674 -10.757 2.078 1.00 64.12 83 PRO A CA 1
ATOM 641 C C . PRO A 1 83 ? -5.499 -9.772 2.064 1.00 64.12 83 PRO A C 1
ATOM 643 O O . PRO A 1 83 ? -4.375 -10.151 1.733 1.00 64.12 83 PRO A O 1
ATOM 646 N N . ALA A 1 84 ? -5.730 -8.520 2.469 1.00 59.75 84 ALA A N 1
ATOM 647 C CA . ALA A 1 84 ? -4.691 -7.487 2.544 1.00 59.75 84 ALA A CA 1
ATOM 648 C C . ALA A 1 84 ? -3.423 -7.913 3.306 1.00 59.75 84 ALA A C 1
ATOM 650 O O . ALA A 1 84 ? -2.322 -7.524 2.929 1.00 59.75 84 ALA A O 1
ATOM 651 N N . GLU A 1 85 ? -3.555 -8.780 4.310 1.00 61.12 85 GLU A N 1
ATOM 652 C CA . GLU A 1 85 ? -2.422 -9.334 5.063 1.00 61.12 85 GLU A CA 1
ATOM 653 C C . GLU A 1 85 ? -1.722 -10.535 4.397 1.00 61.12 85 GLU A C 1
ATOM 655 O O . GLU A 1 85 ? -0.760 -11.073 4.939 1.00 61.12 85 GLU A O 1
ATOM 660 N N . GLY A 1 86 ? -2.180 -10.996 3.233 1.00 58.12 86 GLY A N 1
ATOM 661 C CA . GLY A 1 86 ? -1.482 -12.005 2.432 1.00 58.12 86 GLY A CA 1
ATOM 662 C C . GLY A 1 86 ? -1.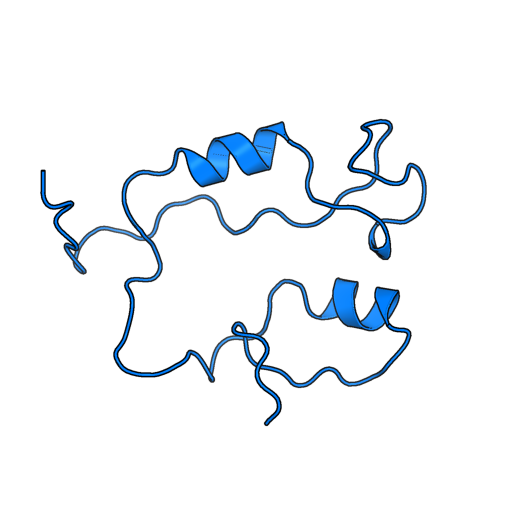710 -13.469 2.832 1.00 58.12 86 GLY A C 1
ATOM 663 O O . GLY A 1 86 ? -1.173 -14.355 2.166 1.00 58.12 86 GLY A O 1
ATOM 664 N N . ARG A 1 87 ? -2.532 -13.770 3.848 1.00 54.47 87 ARG A N 1
ATOM 665 C CA . ARG A 1 87 ? -2.816 -15.164 4.248 1.00 54.47 87 ARG A CA 1
ATOM 666 C C . ARG A 1 87 ? -3.626 -15.921 3.182 1.00 54.47 87 ARG A C 1
ATOM 668 O O . ARG A 1 87 ? -4.562 -15.346 2.630 1.00 54.47 87 ARG A O 1
ATOM 675 N N . PRO A 1 88 ? -3.326 -17.204 2.914 1.00 54.38 88 PRO A N 1
ATOM 676 C CA . PRO A 1 88 ? -4.225 -18.049 2.135 1.00 54.38 88 PRO A CA 1
ATOM 677 C C . PRO A 1 88 ? -5.585 -18.121 2.843 1.00 54.38 88 PRO A C 1
ATOM 679 O O . PRO A 1 88 ? -5.623 -18.235 4.072 1.00 54.38 88 PRO A O 1
ATOM 682 N N . ARG A 1 89 ? -6.680 -18.027 2.086 1.00 56.34 89 ARG A N 1
ATOM 683 C CA . ARG A 1 89 ? -7.993 -18.487 2.553 1.00 56.34 89 ARG A CA 1
ATOM 684 C C . ARG A 1 89 ? -8.168 -19.964 2.242 1.00 56.34 89 ARG A C 1
ATOM 686 O O . ARG A 1 89 ? -7.572 -20.407 1.235 1.00 56.34 89 ARG A O 1
#